Protein AF-A0A945LK61-F1 (afdb_monomer)

Nearest PDB structures (foldseek):
  3imi-assembly2_C  TM=9.628E-01  e=2.644E-05  Bacillus anthracis str. 'Ames Ancestor'
  3ksv-assembly1_A-2  TM=9.279E-01  e=3.234E-05  Leishmania major
  5waa-assembly1_B  TM=8.871E-01  e=3.957E-05  Homo sapiens
  4egu-assembly1_B  TM=8.452E-01  e=3.459E-05  Clostridioides difficile 630
  3omf-assembly1_A  TM=7.750E-01  e=1.240E-04  Entamoeba histolytica HM-1:IMSS

Structure (mmCIF, N/CA/C/O backbone):
data_AF-A0A945LK61-F1
#
_entry.id   AF-A0A945LK61-F1
#
loop_
_atom_site.group_PDB
_atom_site.id
_atom_site.type_symbol
_atom_site.label_atom_id
_atom_site.label_alt_id
_atom_site.label_comp_id
_atom_site.label_asym_id
_atom_site.label_entity_id
_atom_site.label_seq_id
_atom_site.pdbx_PDB_ins_code
_atom_site.Cartn_x
_atom_site.Cartn_y
_atom_site.Cartn_z
_atom_site.occupancy
_atom_site.B_iso_or_equiv
_atom_site.auth_seq_id
_atom_site.auth_comp_id
_atom_site.auth_asym_id
_atom_site.auth_atom_id
_atom_site.pdbx_PDB_model_num
ATOM 1 N N . MET A 1 1 ? -0.635 6.325 19.307 1.00 55.06 1 MET A N 1
ATOM 2 C CA . MET A 1 1 ? 0.311 7.337 18.782 1.00 55.06 1 MET A CA 1
ATOM 3 C C . MET A 1 1 ? 0.150 7.279 17.273 1.00 55.06 1 MET A C 1
ATOM 5 O O . MET A 1 1 ? 0.167 6.163 16.783 1.00 55.06 1 MET A O 1
ATOM 9 N N . SER A 1 2 ? -0.111 8.379 16.559 1.00 72.12 2 SER A N 1
ATOM 10 C CA . SER A 1 2 ? -0.313 8.292 15.103 1.00 72.12 2 SER A CA 1
ATOM 11 C C . SER A 1 2 ? 0.997 7.912 14.415 1.00 72.12 2 SER A C 1
ATOM 13 O O . SER A 1 2 ? 2.008 8.605 14.575 1.00 72.12 2 SER A O 1
ATOM 15 N N . SER A 1 3 ? 0.998 6.796 13.685 1.00 89.06 3 SER A N 1
ATOM 16 C CA . SER A 1 3 ? 2.155 6.388 12.889 1.00 89.06 3 SER A CA 1
ATOM 17 C C . SER A 1 3 ? 2.444 7.385 11.757 1.00 89.06 3 SER A C 1
ATOM 19 O O . SER A 1 3 ? 1.606 8.210 11.380 1.00 89.06 3 SER A O 1
ATOM 21 N N . ILE A 1 4 ? 3.650 7.308 11.184 1.00 94.25 4 ILE A N 1
ATOM 22 C CA . ILE A 1 4 ? 4.026 8.105 10.003 1.00 94.25 4 ILE A CA 1
ATOM 23 C C . ILE A 1 4 ? 3.057 7.833 8.841 1.00 94.25 4 ILE A C 1
ATOM 25 O O . ILE A 1 4 ? 2.682 8.763 8.129 1.00 94.25 4 ILE A O 1
ATOM 29 N N . PHE A 1 5 ? 2.590 6.592 8.686 1.00 94.75 5 PHE A N 1
ATOM 30 C CA . PHE A 1 5 ? 1.620 6.234 7.654 1.00 94.75 5 PHE A CA 1
ATOM 31 C C . PHE A 1 5 ? 0.254 6.882 7.885 1.00 94.75 5 PHE A C 1
ATOM 33 O O . PHE A 1 5 ? -0.309 7.421 6.936 1.00 94.75 5 PHE A O 1
ATOM 40 N N . SER A 1 6 ? -0.231 6.955 9.129 1.00 95.25 6 SER A N 1
ATOM 41 C CA . SER A 1 6 ? -1.464 7.691 9.448 1.00 95.25 6 SER A CA 1
ATOM 42 C C . SER A 1 6 ? -1.355 9.175 9.077 1.00 95.25 6 SER A C 1
ATOM 44 O O . SER A 1 6 ? -2.286 9.745 8.511 1.00 95.25 6 SER A O 1
ATOM 46 N N . LYS A 1 7 ? -0.187 9.796 9.293 1.00 96.31 7 LYS A N 1
ATOM 47 C CA . LYS A 1 7 ? 0.069 11.183 8.865 1.00 96.31 7 LYS A CA 1
ATOM 48 C C . LYS A 1 7 ? 0.079 11.345 7.342 1.00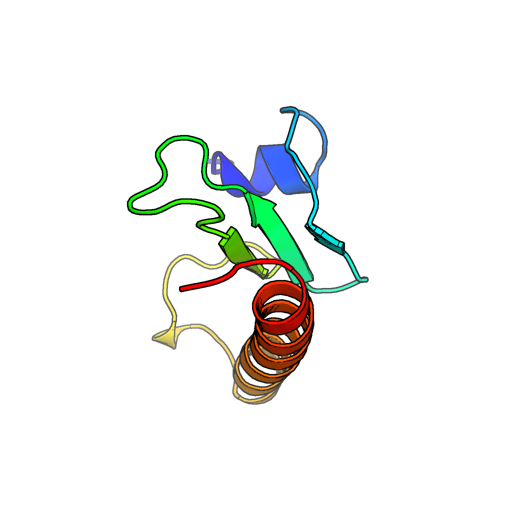 96.31 7 LYS A C 1
ATOM 50 O O . LYS A 1 7 ? -0.418 12.347 6.834 1.00 96.31 7 LYS A O 1
ATOM 55 N N . ILE A 1 8 ? 0.615 10.368 6.610 1.00 96.75 8 I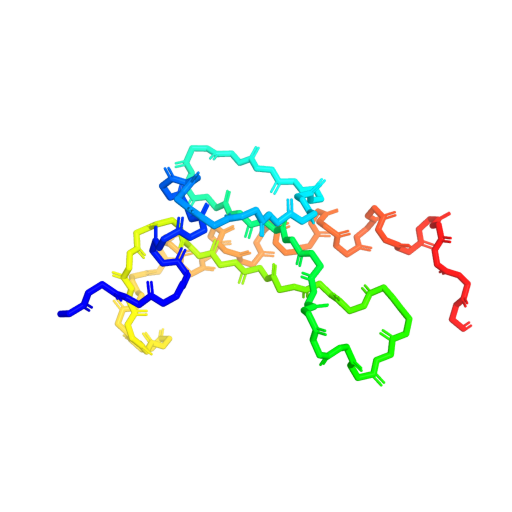LE A N 1
ATOM 56 C CA . ILE A 1 8 ? 0.580 10.347 5.138 1.00 96.75 8 ILE A CA 1
ATOM 57 C C . ILE A 1 8 ? -0.864 10.219 4.633 1.00 96.75 8 ILE A C 1
ATOM 59 O O . ILE A 1 8 ? -1.272 10.976 3.753 1.00 96.75 8 ILE A O 1
ATOM 63 N N . VAL A 1 9 ? -1.656 9.312 5.216 1.00 96.50 9 VAL A N 1
ATOM 64 C CA . VAL A 1 9 ? -3.081 9.127 4.881 1.00 96.50 9 VAL A CA 1
ATOM 65 C C . VAL A 1 9 ? -3.876 10.412 5.134 1.00 96.50 9 VAL A C 1
ATOM 67 O O . VAL A 1 9 ? -4.689 10.806 4.298 1.00 96.50 9 VAL A O 1
ATOM 70 N N . ASN A 1 10 ? -3.585 11.111 6.233 1.00 95.88 10 ASN A N 1
ATOM 71 C CA . ASN A 1 10 ? -4.213 12.386 6.586 1.00 95.88 10 ASN A CA 1
ATOM 72 C C . ASN A 1 10 ? -3.688 13.592 5.783 1.00 95.88 10 ASN A C 1
ATOM 74 O O . ASN A 1 10 ? -4.161 14.708 5.987 1.00 95.88 10 ASN A O 1
ATOM 78 N N . ASN A 1 11 ? -2.735 13.395 4.865 1.00 95.12 11 ASN A N 1
ATOM 79 C CA . ASN A 1 11 ? -2.052 14.458 4.117 1.00 95.12 11 ASN A CA 1
ATOM 80 C C . ASN A 1 11 ? -1.310 15.481 5.005 1.00 95.12 11 ASN A C 1
ATOM 82 O O . ASN A 1 11 ? -1.067 16.610 4.585 1.00 95.12 11 ASN A O 1
ATOM 86 N N . GLU A 1 12 ? -0.920 15.091 6.221 1.00 96.94 12 GLU A N 1
ATOM 87 C CA . GLU A 1 12 ? -0.082 15.905 7.114 1.00 96.94 12 GLU A CA 1
ATOM 88 C C . GLU A 1 12 ? 1.390 15.901 6.668 1.00 96.94 12 GLU A C 1
ATOM 90 O O . GLU A 1 12 ? 2.134 16.842 6.942 1.00 96.94 12 GLU A O 1
ATOM 95 N N . ILE A 1 13 ? 1.815 14.834 5.983 1.00 95.31 13 ILE A N 1
ATOM 96 C CA . ILE A 1 13 ? 3.153 14.675 5.403 1.00 95.31 13 ILE A CA 1
ATOM 97 C C . ILE A 1 13 ? 2.997 14.400 3.900 1.00 95.31 13 ILE A C 1
ATOM 99 O O . ILE A 1 13 ? 2.165 13.568 3.522 1.00 95.31 13 ILE A O 1
ATOM 103 N N . PRO A 1 14 ? 3.780 15.064 3.027 1.00 95.69 14 PRO A N 1
ATOM 104 C CA . PRO A 1 14 ? 3.714 14.823 1.592 1.00 95.69 14 PRO A CA 1
ATOM 105 C C . PRO A 1 14 ? 4.174 13.404 1.237 1.00 95.69 14 PRO A C 1
ATOM 107 O O . PRO A 1 14 ? 5.087 12.850 1.845 1.00 95.69 14 PRO A O 1
ATOM 110 N N . SER A 1 15 ? 3.565 12.834 0.202 1.00 96.69 15 SER A N 1
ATOM 111 C CA . SER A 1 15 ? 3.964 11.553 -0.382 1.00 96.69 15 SER A CA 1
ATOM 112 C C . SER A 1 15 ? 3.712 11.559 -1.888 1.00 96.69 15 SER A C 1
ATOM 114 O O . SER A 1 15 ? 2.811 12.242 -2.380 1.00 96.69 15 SER A O 1
ATOM 116 N N . PHE A 1 16 ? 4.503 10.787 -2.631 1.00 97.00 16 PHE A N 1
ATOM 117 C CA . PHE A 1 16 ? 4.274 10.570 -4.058 1.00 97.00 16 PHE A CA 1
ATOM 118 C C . PHE A 1 16 ? 3.280 9.426 -4.239 1.00 97.00 16 PHE A C 1
ATOM 120 O O . PHE A 1 16 ? 3.666 8.258 -4.324 1.00 97.00 16 PHE A O 1
ATOM 127 N N . LYS A 1 17 ? 1.990 9.767 -4.243 1.00 97.12 17 LYS A N 1
ATOM 128 C CA . LYS A 1 17 ? 0.900 8.800 -4.394 1.00 97.12 17 LYS A CA 1
ATOM 129 C C . LYS A 1 17 ? 0.885 8.217 -5.807 1.00 97.12 17 LYS A C 1
ATOM 131 O O . LYS A 1 17 ? 0.910 8.949 -6.792 1.00 97.12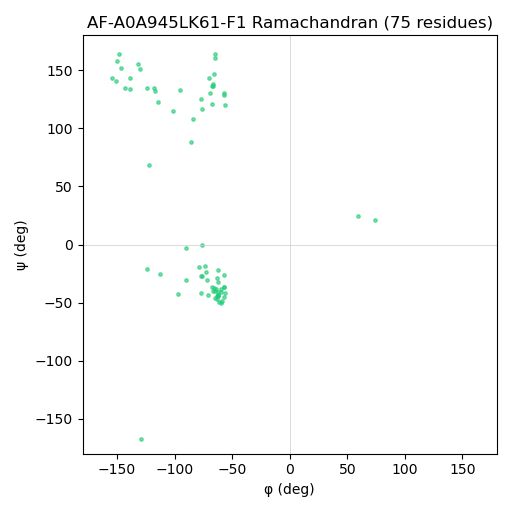 17 LYS A O 1
ATOM 136 N N . VAL A 1 18 ? 0.820 6.894 -5.879 1.00 96.38 18 VAL A N 1
ATOM 137 C CA . VAL A 1 18 ? 0.733 6.104 -7.116 1.00 96.38 18 VAL A CA 1
ATOM 138 C C . VAL A 1 18 ? -0.718 5.746 -7.413 1.00 96.38 18 VAL A C 1
ATOM 140 O O . VAL A 1 18 ? -1.164 5.828 -8.554 1.00 96.38 18 VAL A O 1
ATOM 143 N N . LEU A 1 19 ? -1.456 5.354 -6.376 1.00 98.00 19 LEU A N 1
ATOM 144 C CA . LEU A 1 19 ? -2.871 5.021 -6.455 1.00 98.00 19 LEU A CA 1
ATOM 145 C C . LEU A 1 19 ? -3.507 5.232 -5.083 1.00 98.00 19 LEU A C 1
ATOM 147 O O . LEU A 1 19 ? -2.897 4.932 -4.060 1.00 98.00 19 LEU A O 1
ATOM 151 N N . GLU A 1 20 ? -4.741 5.713 -5.052 1.00 98.00 20 GLU A N 1
ATOM 152 C CA . GLU A 1 20 ? -5.498 5.912 -3.821 1.00 98.00 20 GLU A CA 1
ATOM 153 C C . GLU A 1 20 ? -6.966 5.566 -4.071 1.00 98.00 20 GLU A C 1
ATOM 155 O O . GLU A 1 20 ? -7.531 5.972 -5.088 1.00 98.00 20 GLU A O 1
ATOM 160 N N . ASP A 1 21 ? -7.578 4.823 -3.151 1.00 97.38 21 ASP A N 1
ATOM 161 C CA . ASP A 1 21 ? -9.029 4.645 -3.099 1.00 97.38 21 ASP A CA 1
ATOM 162 C C . ASP A 1 21 ? -9.566 4.946 -1.688 1.00 97.38 21 ASP A C 1
ATOM 164 O O . ASP A 1 21 ? -8.888 5.572 -0.870 1.00 97.38 21 ASP A O 1
ATOM 168 N N . GLU A 1 22 ? -10.815 4.580 -1.403 1.00 96.94 22 GLU A N 1
ATOM 169 C CA . GLU A 1 22 ? -11.441 4.815 -0.097 1.00 96.94 22 GLU A CA 1
ATOM 170 C C . GLU A 1 22 ? -10.732 4.076 1.053 1.00 96.94 22 GLU A C 1
ATOM 172 O O . GLU A 1 22 ? -10.663 4.598 2.165 1.00 96.94 22 GLU A O 1
ATOM 177 N N . ASN A 1 23 ? -10.159 2.898 0.789 1.00 96.88 23 ASN A N 1
ATOM 178 C CA . ASN A 1 23 ? -9.653 1.974 1.806 1.00 96.88 23 ASN A CA 1
ATOM 179 C C . ASN A 1 23 ? -8.130 1.806 1.792 1.00 96.88 23 ASN A C 1
ATOM 181 O O . ASN A 1 23 ? -7.554 1.471 2.829 1.00 96.88 23 ASN A O 1
ATOM 185 N N . TYR A 1 24 ? -7.475 2.026 0.655 1.00 98.00 24 TYR A N 1
ATOM 186 C CA . TYR A 1 24 ? -6.064 1.721 0.434 1.00 98.00 24 TYR A CA 1
ATOM 187 C C . TYR A 1 24 ? -5.322 2.893 -0.201 1.00 98.00 24 TYR A C 1
ATOM 189 O O . TYR A 1 24 ? -5.888 3.750 -0.888 1.00 98.00 24 TYR A O 1
ATOM 197 N N . LEU A 1 25 ? -4.016 2.917 0.036 1.00 98.31 25 LEU A N 1
ATOM 198 C CA . LEU A 1 25 ? -3.109 3.910 -0.513 1.00 98.31 25 LEU A CA 1
ATOM 199 C C . LEU A 1 25 ? -1.813 3.227 -0.955 1.00 98.31 25 LEU A C 1
ATOM 201 O O . LEU A 1 25 ? -1.236 2.438 -0.210 1.00 98.31 25 LEU A O 1
ATOM 205 N N . ALA A 1 26 ? -1.351 3.560 -2.157 1.00 98.50 26 ALA A N 1
ATOM 206 C CA . ALA A 1 26 ? -0.033 3.208 -2.661 1.00 98.50 26 ALA A CA 1
ATOM 207 C C . ALA A 1 26 ? 0.783 4.469 -2.931 1.00 98.50 26 ALA A C 1
ATOM 209 O O . ALA A 1 26 ? 0.299 5.399 -3.581 1.00 98.50 26 ALA A O 1
ATOM 210 N N . PHE A 1 27 ? 2.025 4.495 -2.464 1.00 98.19 27 PHE A N 1
ATOM 211 C CA . PHE A 1 27 ? 2.935 5.626 -2.634 1.00 98.19 27 PHE A CA 1
ATOM 212 C C . PHE A 1 27 ? 4.391 5.156 -2.682 1.00 98.19 27 PHE A C 1
ATOM 214 O O . PHE A 1 27 ? 4.714 4.060 -2.223 1.00 98.19 27 PHE A O 1
ATOM 221 N N . LEU A 1 28 ? 5.270 5.971 -3.268 1.00 97.25 28 LEU A N 1
ATOM 222 C CA . LEU A 1 28 ? 6.696 5.649 -3.344 1.00 97.25 28 LEU A CA 1
ATOM 223 C C . LEU A 1 28 ? 7.340 5.644 -1.958 1.00 97.25 28 LEU A C 1
ATOM 225 O O . LEU A 1 28 ? 7.095 6.540 -1.146 1.00 97.25 28 LEU A O 1
ATOM 229 N N . ASP A 1 29 ? 8.202 4.659 -1.728 1.00 97.19 29 ASP A N 1
ATOM 230 C CA . ASP A 1 29 ? 9.033 4.605 -0.533 1.00 97.19 29 ASP A CA 1
ATOM 231 C C . ASP A 1 29 ? 10.055 5.757 -0.544 1.00 97.19 29 ASP A C 1
ATOM 233 O O . ASP A 1 29 ? 10.683 6.044 -1.567 1.00 97.19 29 ASP A O 1
ATOM 237 N N . ALA A 1 30 ? 10.232 6.412 0.604 1.00 95.44 30 ALA A N 1
ATOM 238 C CA . ALA A 1 30 ? 11.250 7.443 0.791 1.00 95.44 30 ALA A CA 1
ATOM 239 C C . ALA A 1 30 ? 12.672 6.855 0.864 1.00 95.44 30 ALA A C 1
ATOM 241 O O . ALA A 1 30 ? 13.638 7.555 0.555 1.00 95.44 30 ALA A O 1
ATOM 242 N N . PHE A 1 31 ? 12.801 5.578 1.240 1.00 95.81 31 PHE A N 1
ATOM 243 C CA . PHE A 1 31 ? 14.057 4.829 1.307 1.00 95.81 31 PHE A CA 1
ATOM 244 C C . PHE A 1 31 ? 13.976 3.580 0.408 1.00 95.81 31 PHE A C 1
ATOM 246 O O . PHE A 1 31 ? 13.918 2.450 0.898 1.00 95.81 31 PHE A O 1
ATOM 253 N N . PRO A 1 32 ? 13.932 3.757 -0.925 1.00 95.50 32 PRO A N 1
ATOM 254 C CA . PRO A 1 32 ? 13.668 2.666 -1.853 1.00 95.50 32 PRO A CA 1
ATOM 255 C C . PRO A 1 32 ? 14.810 1.639 -1.890 1.00 95.50 32 PRO A C 1
ATOM 257 O O . PRO A 1 32 ? 15.980 2.004 -1.986 1.00 95.50 32 PRO A O 1
ATOM 260 N N . LEU A 1 33 ? 14.466 0.344 -1.897 1.00 94.94 33 LEU A N 1
ATOM 261 C CA . LEU A 1 33 ? 15.432 -0.743 -2.133 1.00 94.94 33 LEU A CA 1
ATOM 262 C C . LEU A 1 33 ? 15.799 -0.894 -3.616 1.00 94.94 33 LEU A C 1
ATOM 264 O O . LEU A 1 33 ? 16.876 -1.380 -3.947 1.00 94.94 33 LEU A O 1
ATOM 268 N N . SER A 1 34 ? 14.891 -0.497 -4.508 1.00 93.44 34 SER A N 1
ATOM 269 C CA . SER A 1 34 ? 15.082 -0.493 -5.957 1.00 93.44 34 SER A CA 1
ATOM 270 C C . SER A 1 34 ? 14.284 0.648 -6.585 1.00 93.44 34 SER A C 1
ATOM 272 O O . SER A 1 34 ? 13.386 1.217 -5.955 1.00 93.44 34 SER A O 1
ATOM 274 N N . TYR A 1 35 ? 14.605 0.986 -7.832 1.00 93.44 35 TYR A N 1
ATOM 275 C CA . TYR A 1 35 ? 13.884 2.013 -8.571 1.00 93.44 35 TYR A CA 1
ATOM 276 C C . TYR A 1 35 ? 12.388 1.680 -8.647 1.00 93.44 35 TYR A C 1
ATOM 278 O O . TYR A 1 35 ? 11.994 0.578 -9.019 1.00 93.44 35 TYR A O 1
ATOM 286 N N . GLY A 1 36 ? 11.562 2.654 -8.263 1.00 93.25 36 GLY A N 1
ATOM 287 C CA . GLY A 1 36 ? 10.114 2.502 -8.219 1.00 93.25 36 GLY A CA 1
ATOM 288 C C . GLY A 1 36 ? 9.589 1.656 -7.059 1.00 93.25 36 GLY A C 1
ATOM 289 O O . GLY A 1 36 ? 8.469 1.181 -7.154 1.00 93.25 36 GLY A O 1
ATOM 290 N N . HIS A 1 37 ? 10.332 1.457 -5.964 1.00 96.50 37 HIS A N 1
ATOM 291 C CA . HIS A 1 37 ? 9.798 0.790 -4.769 1.00 96.50 37 HIS A CA 1
ATOM 292 C C . HIS A 1 37 ? 8.539 1.509 -4.240 1.00 96.50 37 HIS A C 1
ATOM 294 O O . HIS A 1 37 ? 8.586 2.689 -3.886 1.00 96.50 37 HIS A O 1
ATOM 300 N N . VAL A 1 38 ? 7.415 0.790 -4.195 1.00 97.38 38 VAL A N 1
ATOM 301 C CA . VAL A 1 38 ? 6.108 1.295 -3.754 1.00 97.38 38 VAL A CA 1
ATOM 302 C C . VAL A 1 38 ? 5.645 0.537 -2.521 1.00 97.38 38 VAL A C 1
ATOM 304 O O . VAL A 1 38 ? 5.668 -0.693 -2.494 1.00 97.38 38 VAL A O 1
ATOM 307 N N . LEU A 1 39 ? 5.155 1.283 -1.534 1.00 97.69 39 LEU A N 1
ATOM 308 C CA . LEU A 1 39 ? 4.469 0.751 -0.366 1.00 97.69 39 LEU A CA 1
ATOM 309 C C . LEU A 1 39 ? 2.962 0.795 -0.604 1.00 97.69 39 LEU A C 1
ATOM 311 O O . LEU A 1 39 ? 2.428 1.817 -1.036 1.00 97.69 39 LEU A O 1
ATOM 315 N N . VAL A 1 40 ? 2.281 -0.309 -0.299 1.00 97.88 40 VAL A N 1
ATOM 316 C CA . VAL A 1 40 ? 0.820 -0.419 -0.347 1.00 97.88 40 VAL A CA 1
ATOM 317 C C . VAL A 1 40 ? 0.305 -0.645 1.066 1.00 97.88 40 VAL A C 1
ATOM 319 O O . VAL A 1 40 ? 0.698 -1.612 1.717 1.00 97.88 40 VAL A O 1
ATOM 322 N N . ILE A 1 41 ? -0.574 0.240 1.534 1.00 96.69 41 ILE A N 1
ATOM 323 C CA . ILE A 1 41 ? -1.076 0.230 2.910 1.00 96.69 41 ILE A CA 1
ATOM 324 C C . ILE A 1 41 ? -2.609 0.310 2.958 1.00 96.69 41 ILE A C 1
ATOM 326 O O . ILE A 1 41 ? -3.225 0.930 2.082 1.00 96.69 41 ILE A O 1
ATOM 330 N N . PRO A 1 42 ? -3.250 -0.254 3.997 1.00 96.31 42 PRO A N 1
ATOM 331 C CA . PRO A 1 42 ? -4.603 0.134 4.368 1.00 96.31 42 PRO A CA 1
ATOM 332 C C . PRO A 1 42 ? -4.604 1.548 4.969 1.00 96.31 42 PRO A C 1
ATOM 334 O O . PRO A 1 42 ? -3.702 1.926 5.714 1.00 96.31 42 PRO A O 1
ATOM 337 N N . LYS A 1 43 ? -5.647 2.330 4.682 1.00 95.81 43 LYS A N 1
ATOM 338 C CA . LYS A 1 43 ? -5.871 3.645 5.305 1.00 95.81 43 LYS A CA 1
ATOM 339 C C . LYS A 1 43 ? -6.290 3.533 6.764 1.00 95.81 43 LYS A C 1
ATOM 341 O O . LYS A 1 43 ? -5.999 4.415 7.566 1.00 95.81 43 LYS A O 1
ATOM 346 N N . LYS A 1 44 ? -6.989 2.449 7.109 1.00 93.56 44 LYS A N 1
ATOM 347 C CA . LYS A 1 44 ? -7.279 2.119 8.501 1.00 93.56 44 LYS A CA 1
ATOM 348 C C . LYS A 1 44 ? -6.014 1.555 9.141 1.00 93.56 44 LYS A C 1
ATOM 350 O O . LYS A 1 44 ? -5.548 0.494 8.736 1.00 93.56 44 LYS A O 1
ATOM 355 N N . GLU A 1 45 ? -5.509 2.263 10.145 1.00 91.94 45 GLU A N 1
ATOM 356 C CA . GLU A 1 45 ? -4.322 1.869 10.902 1.00 91.94 45 GLU A CA 1
ATOM 357 C C . GLU A 1 45 ? -4.497 0.474 11.525 1.00 91.94 45 GLU A C 1
ATOM 359 O O . GLU A 1 45 ? -5.522 0.161 12.140 1.00 91.94 45 GLU A O 1
ATOM 364 N N . THR A 1 46 ? -3.493 -0.371 11.307 1.00 91.56 46 THR A N 1
ATOM 365 C CA . THR A 1 46 ? -3.352 -1.725 11.844 1.00 91.56 46 THR A CA 1
ATOM 366 C C . THR A 1 46 ? -1.861 -2.019 11.954 1.00 91.56 46 THR A C 1
ATOM 368 O O . THR A 1 46 ? -1.091 -1.614 11.081 1.00 91.56 46 THR A O 1
ATOM 371 N N . ASP A 1 47 ? -1.452 -2.688 13.026 1.00 88.06 47 ASP A N 1
ATOM 372 C CA . ASP A 1 47 ? -0.032 -2.899 13.314 1.00 88.06 47 ASP A CA 1
ATOM 373 C C . ASP A 1 47 ? 0.498 -4.188 12.685 1.00 88.06 47 ASP A C 1
ATOM 375 O O . ASP A 1 47 ? 1.673 -4.269 12.319 1.00 88.06 47 ASP A O 1
ATOM 379 N N . TYR A 1 48 ? -0.357 -5.205 12.546 1.00 90.38 48 TYR A N 1
ATOM 380 C CA . TYR A 1 48 ? 0.084 -6.525 12.135 1.00 90.38 48 TYR A CA 1
ATOM 381 C C . TYR A 1 48 ? -0.865 -7.186 11.145 1.00 90.38 48 TYR A C 1
ATOM 383 O O . TYR A 1 48 ? -2.085 -7.087 11.237 1.00 90.38 48 TYR A O 1
ATOM 391 N N . ILE A 1 49 ? -0.292 -7.919 10.189 1.00 91.06 49 ILE A N 1
ATOM 392 C CA . ILE A 1 49 ? -1.060 -8.580 9.126 1.00 91.06 49 ILE A CA 1
ATOM 393 C C . ILE A 1 49 ? -2.041 -9.629 9.675 1.00 91.06 49 ILE A C 1
ATOM 395 O O . ILE A 1 49 ? -3.026 -9.941 9.016 1.00 91.06 49 ILE A O 1
ATOM 399 N N . PHE A 1 50 ? -1.796 -10.149 10.884 1.00 93.06 50 PHE A N 1
ATOM 400 C CA . PHE A 1 50 ? -2.675 -11.115 11.555 1.00 93.06 50 PHE A CA 1
ATOM 401 C C . PHE A 1 50 ? -3.957 -10.475 12.099 1.00 93.06 50 PHE A C 1
ATOM 403 O O . PHE A 1 50 ? -4.930 -11.185 12.336 1.00 93.06 50 PHE A O 1
ATOM 410 N N . ASP A 1 51 ? -3.972 -9.150 12.250 1.00 92.81 51 ASP A N 1
ATOM 411 C CA . ASP A 1 51 ? -5.121 -8.396 12.758 1.00 92.81 51 ASP A CA 1
ATOM 412 C C . ASP A 1 51 ? -6.068 -7.944 11.633 1.00 92.81 51 ASP A C 1
ATOM 414 O O . ASP A 1 51 ? -7.119 -7.345 11.884 1.00 92.81 51 ASP A O 1
ATOM 418 N N . LEU A 1 52 ? -5.709 -8.223 10.376 1.00 93.50 52 LEU A N 1
ATOM 419 C CA . LEU A 1 52 ? -6.581 -8.003 9.233 1.00 93.50 52 LEU A CA 1
ATOM 420 C C . LEU A 1 52 ? -7.634 -9.109 9.159 1.00 93.50 52 LEU A C 1
ATOM 422 O O . LEU A 1 52 ? -7.313 -10.292 9.062 1.00 93.50 52 LEU A O 1
ATOM 426 N N . ASP A 1 53 ? -8.906 -8.717 9.122 1.00 94.06 53 ASP A N 1
ATOM 427 C CA . ASP A 1 53 ? -9.966 -9.633 8.711 1.00 94.06 53 ASP A CA 1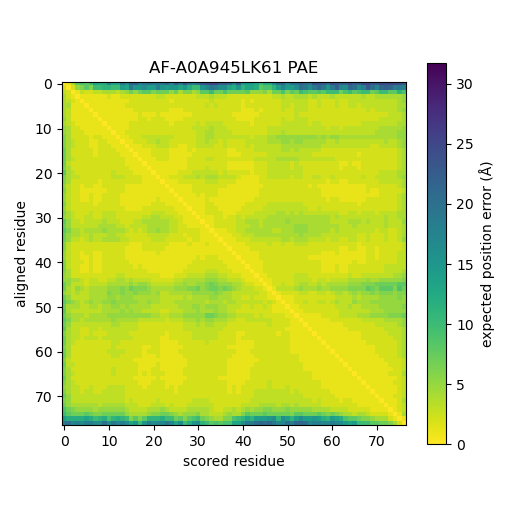
ATOM 428 C C . ASP A 1 53 ? -9.798 -10.046 7.240 1.00 94.06 53 ASP A C 1
ATOM 430 O O . ASP A 1 53 ? -9.117 -9.386 6.445 1.00 94.06 53 ASP A O 1
ATOM 434 N N . SER A 1 54 ? -10.433 -11.162 6.878 1.00 95.50 54 SER A N 1
ATOM 435 C CA . SER A 1 54 ? -10.277 -11.781 5.562 1.00 95.50 54 SER A CA 1
ATOM 436 C C . SER A 1 54 ? -10.630 -10.841 4.408 1.00 95.50 54 SER A C 1
ATOM 438 O O . SER A 1 54 ? -9.935 -10.853 3.392 1.00 95.50 54 SER A O 1
ATOM 440 N N . ASP A 1 55 ? -11.646 -9.992 4.563 1.00 95.69 55 ASP A N 1
ATOM 441 C CA . ASP A 1 55 ? -12.087 -9.091 3.497 1.00 95.69 55 ASP A CA 1
ATOM 442 C C . ASP A 1 55 ? -11.070 -7.971 3.266 1.00 95.69 55 ASP A C 1
ATOM 444 O O . ASP A 1 55 ? -10.704 -7.684 2.120 1.00 95.69 55 ASP A O 1
ATOM 448 N N . LYS A 1 56 ? -10.541 -7.375 4.343 1.00 94.81 56 LYS A N 1
ATOM 449 C CA . LYS A 1 56 ? -9.471 -6.369 4.235 1.00 94.81 56 LYS A CA 1
ATOM 450 C C . LYS A 1 56 ? -8.181 -6.952 3.678 1.00 94.81 56 LYS A C 1
ATOM 452 O O . LYS A 1 56 ? -7.526 -6.307 2.861 1.00 94.81 56 LYS A O 1
ATOM 457 N N . TYR A 1 57 ? -7.818 -8.165 4.088 1.00 96.12 57 TYR A N 1
ATOM 458 C CA . TYR A 1 57 ? -6.642 -8.849 3.555 1.00 96.12 57 TYR A CA 1
ATOM 459 C C . TYR A 1 57 ? -6.764 -9.052 2.039 1.00 96.12 57 TYR A C 1
ATOM 461 O O . TYR A 1 57 ? -5.869 -8.669 1.281 1.00 96.12 57 TYR A O 1
ATOM 469 N N . LEU A 1 58 ? -7.895 -9.593 1.575 1.00 97.50 58 LEU A N 1
ATOM 470 C CA . LEU A 1 58 ? -8.150 -9.797 0.148 1.00 97.50 58 LEU A CA 1
ATOM 471 C C . LEU A 1 58 ? -8.180 -8.473 -0.624 1.00 97.50 58 LEU A C 1
ATOM 473 O O . LEU A 1 58 ? -7.620 -8.383 -1.721 1.00 97.50 58 LEU A O 1
ATOM 477 N N . GLY A 1 59 ? -8.795 -7.437 -0.052 1.00 97.69 59 GLY A N 1
ATOM 478 C CA . GLY A 1 59 ? -8.836 -6.107 -0.652 1.00 97.69 59 GLY A CA 1
ATOM 479 C C . GLY A 1 59 ? -7.447 -5.485 -0.806 1.00 97.69 59 GLY A C 1
ATOM 480 O O . GLY A 1 59 ? -7.135 -4.985 -1.889 1.00 97.69 59 GLY A O 1
ATOM 481 N N . LEU A 1 60 ? -6.590 -5.602 0.215 1.00 97.56 60 LEU A N 1
ATOM 482 C CA . LEU A 1 60 ? -5.207 -5.127 0.174 1.00 97.56 60 LEU A CA 1
ATOM 483 C C . LEU A 1 60 ? -4.429 -5.797 -0.966 1.00 97.56 60 LEU A C 1
ATOM 485 O O . LEU A 1 60 ? -3.816 -5.111 -1.780 1.00 97.56 60 LEU A O 1
ATOM 489 N N . TRP A 1 61 ? -4.504 -7.125 -1.090 1.00 97.88 61 TRP A N 1
ATOM 490 C CA . TRP A 1 61 ? -3.807 -7.853 -2.157 1.00 97.88 61 TRP A CA 1
ATOM 49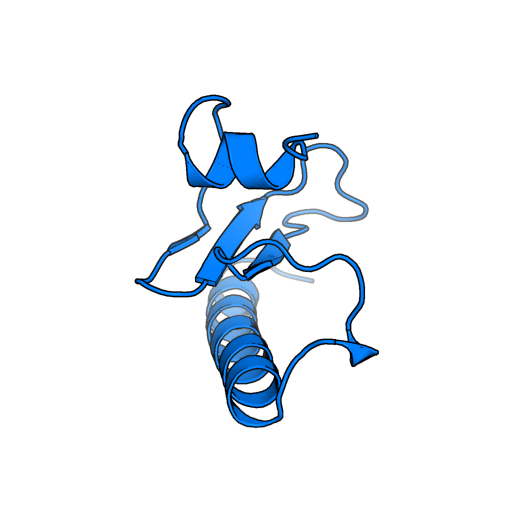1 C C . TRP A 1 61 ? -4.357 -7.564 -3.555 1.00 97.88 61 TRP A C 1
ATOM 493 O O . TRP A 1 61 ? -3.581 -7.453 -4.508 1.00 97.88 61 TRP A O 1
ATOM 503 N N . ASN A 1 62 ? -5.674 -7.395 -3.695 1.00 98.31 62 ASN A N 1
ATOM 504 C CA . ASN A 1 62 ? -6.281 -6.986 -4.961 1.00 98.31 62 ASN A CA 1
ATOM 505 C C . ASN A 1 62 ? -5.788 -5.594 -5.388 1.00 98.31 62 ASN A C 1
ATOM 507 O O . ASN A 1 62 ? -5.436 -5.377 -6.550 1.00 98.31 62 ASN A O 1
ATOM 511 N N . PHE A 1 63 ? -5.719 -4.656 -4.443 1.00 98.50 63 PHE A N 1
ATOM 512 C CA . PHE 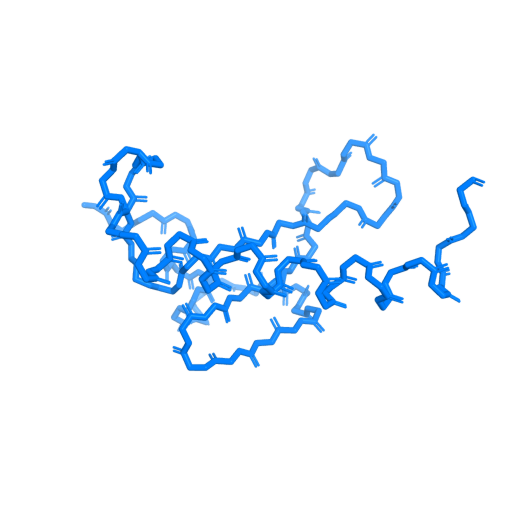A 1 63 ? -5.184 -3.322 -4.687 1.00 98.50 63 PHE A CA 1
ATOM 513 C C . PHE A 1 63 ? -3.696 -3.376 -5.065 1.00 98.50 63 PH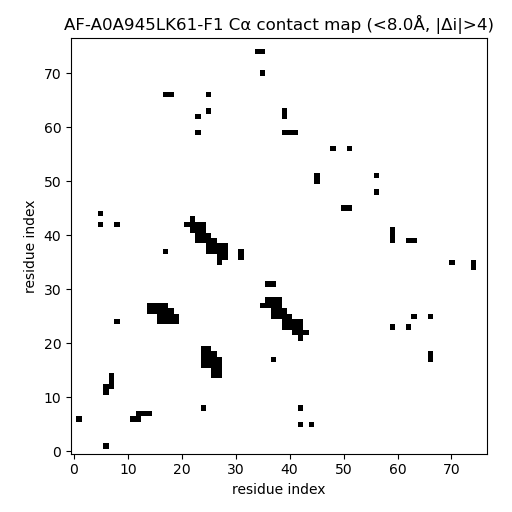E A C 1
ATOM 515 O O . PHE A 1 63 ? -3.312 -2.827 -6.101 1.00 98.50 63 PHE A O 1
ATOM 522 N N . SER A 1 64 ? -2.881 -4.136 -4.326 1.00 98.25 64 SER A N 1
ATOM 523 C CA . SER A 1 64 ? -1.465 -4.368 -4.645 1.00 98.25 64 SER A CA 1
ATOM 524 C C . SER A 1 64 ? -1.262 -4.939 -6.049 1.00 98.25 64 SER A C 1
ATOM 526 O O . SER A 1 64 ? -0.380 -4.484 -6.775 1.00 98.25 64 SER A O 1
ATOM 528 N N . GLN A 1 65 ? -2.099 -5.885 -6.489 1.00 98.31 65 GLN A N 1
ATOM 529 C CA . GLN A 1 65 ? -1.997 -6.445 -7.840 1.00 98.31 65 GLN A CA 1
ATOM 530 C C . GLN A 1 65 ? -2.257 -5.389 -8.928 1.00 98.31 65 GLN A C 1
ATOM 532 O O . GLN A 1 65 ? -1.590 -5.398 -9.967 1.00 98.31 65 GLN A O 1
ATOM 537 N N . LYS A 1 66 ? -3.211 -4.471 -8.717 1.00 98.25 66 LYS A N 1
ATOM 538 C CA . LYS A 1 66 ? -3.471 -3.366 -9.658 1.00 98.25 66 LYS A CA 1
ATOM 539 C C . LYS A 1 66 ? -2.258 -2.445 -9.773 1.00 98.25 66 LYS A C 1
ATOM 541 O O . LYS A 1 66 ? -1.873 -2.098 -10.888 1.00 98.25 66 LYS A O 1
ATOM 546 N N . VAL A 1 67 ? -1.651 -2.100 -8.637 1.00 98.06 67 VAL A N 1
ATOM 547 C CA . VAL A 1 67 ? -0.436 -1.276 -8.570 1.00 98.06 67 VAL A CA 1
ATOM 548 C C . VAL A 1 67 ? 0.717 -1.971 -9.297 1.00 98.06 67 VAL A C 1
ATOM 550 O O . VAL A 1 67 ? 1.304 -1.379 -10.199 1.00 98.06 67 VAL A O 1
ATOM 553 N N . ALA A 1 68 ? 0.966 -3.251 -9.011 1.00 97.06 68 ALA A N 1
ATOM 554 C CA . ALA A 1 68 ? 2.020 -4.029 -9.663 1.00 97.06 68 ALA A CA 1
ATOM 555 C C . ALA A 1 68 ? 1.858 -4.074 -11.194 1.00 97.06 68 ALA A C 1
ATOM 557 O O . ALA A 1 68 ? 2.808 -3.810 -11.923 1.00 97.06 68 ALA A O 1
ATOM 558 N N . LYS A 1 69 ? 0.637 -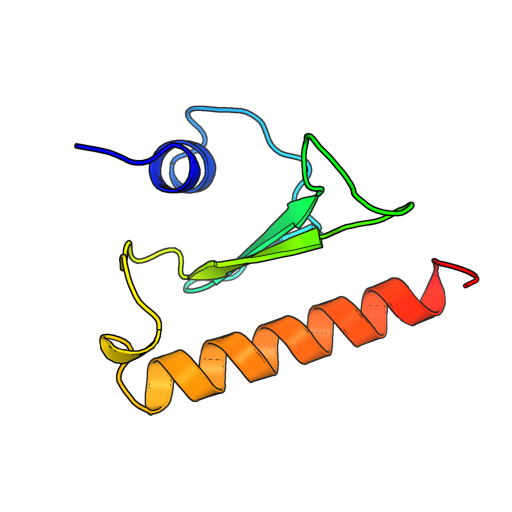4.313 -11.697 1.00 96.81 69 LYS A N 1
ATOM 559 C CA . LYS A 1 69 ? 0.336 -4.295 -13.143 1.00 96.81 69 LYS A CA 1
ATOM 560 C C . LYS A 1 69 ? 0.548 -2.926 -13.795 1.00 96.81 69 LYS A C 1
ATOM 562 O O . LYS A 1 69 ? 0.776 -2.862 -15.000 1.00 96.81 69 LYS A O 1
ATOM 567 N N . ALA A 1 70 ? 0.386 -1.833 -13.051 1.00 96.19 70 ALA A N 1
ATOM 568 C CA . ALA A 1 70 ? 0.662 -0.492 -13.558 1.00 96.19 70 ALA A CA 1
ATOM 569 C C . ALA A 1 70 ? 2.171 -0.222 -13.593 1.00 96.19 70 ALA A C 1
ATOM 571 O O . ALA A 1 70 ? 2.670 0.301 -14.587 1.00 96.19 70 ALA A O 1
ATOM 572 N N . MET A 1 71 ? 2.885 -0.635 -12.545 1.00 95.12 71 MET A N 1
ATOM 573 C CA . MET A 1 71 ? 4.338 -0.511 -12.441 1.00 95.12 71 MET A CA 1
ATOM 574 C C . MET A 1 71 ? 5.071 -1.308 -13.525 1.00 95.12 71 MET A C 1
ATOM 576 O O . MET A 1 71 ? 5.952 -0.758 -14.173 1.00 95.12 71 MET A O 1
ATOM 580 N N . ASP A 1 72 ? 4.652 -2.547 -13.792 1.00 94.69 72 ASP A N 1
ATOM 581 C CA . ASP A 1 72 ? 5.233 -3.434 -14.817 1.00 94.69 72 ASP A CA 1
ATOM 582 C C . ASP A 1 72 ? 5.218 -2.825 -16.233 1.00 94.69 72 ASP A C 1
ATOM 584 O O . ASP A 1 72 ? 6.062 -3.117 -17.072 1.00 94.69 72 ASP A O 1
ATOM 588 N N . LYS A 1 73 ? 4.283 -1.908 -16.508 1.00 95.56 73 LYS A N 1
ATOM 589 C CA . LYS A 1 73 ? 4.196 -1.222 -17.808 1.00 95.56 73 LYS A CA 1
ATOM 590 C C . LYS A 1 73 ? 5.210 -0.095 -17.979 1.00 95.56 73 LYS A C 1
ATOM 592 O O . LYS A 1 73 ? 5.402 0.363 -19.103 1.00 95.56 73 LYS A O 1
ATOM 597 N N . VAL A 1 74 ? 5.762 0.422 -16.882 1.00 93.94 74 VAL A N 1
ATOM 598 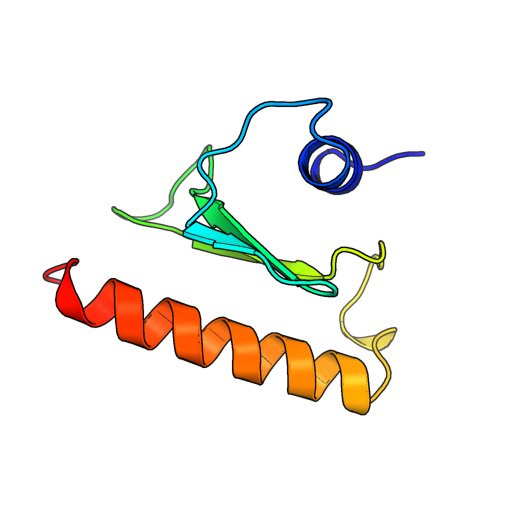C CA . VAL A 1 74 ? 6.572 1.653 -16.880 1.00 93.94 74 VAL A CA 1
ATOM 599 C C . VAL A 1 74 ? 7.965 1.454 -16.292 1.00 93.94 74 VAL A C 1
ATOM 601 O O . VAL A 1 74 ? 8.861 2.239 -16.593 1.00 93.94 74 VAL A O 1
ATOM 604 N N . ILE A 1 75 ? 8.164 0.413 -15.484 1.00 91.19 75 ILE A N 1
ATOM 605 C CA . ILE A 1 75 ? 9.457 0.034 -14.923 1.00 91.19 75 ILE A CA 1
ATOM 606 C C . ILE A 1 75 ? 9.990 -1.141 -15.733 1.00 91.19 75 ILE A C 1
ATOM 608 O O . ILE A 1 75 ? 9.422 -2.227 -15.716 1.00 91.19 75 ILE A O 1
ATOM 612 N N . VAL A 1 76 ? 11.099 -0.912 -16.432 1.00 83.44 76 VAL A N 1
ATOM 613 C CA . VAL A 1 76 ? 11.863 -1.987 -17.065 1.00 83.44 76 VAL A CA 1
ATOM 614 C C . VAL A 1 76 ? 12.793 -2.562 -16.000 1.00 83.44 76 VAL A C 1
ATOM 616 O O . VAL A 1 76 ? 13.728 -1.882 -15.575 1.00 83.44 76 VAL A O 1
ATOM 619 N N . CYS A 1 77 ? 12.480 -3.769 -15.535 1.00 68.00 77 CYS A N 1
ATOM 620 C CA . CYS A 1 77 ? 13.276 -4.529 -14.571 1.00 68.00 77 CYS A CA 1
ATOM 621 C C . CYS A 1 77 ? 14.337 -5.387 -15.268 1.00 68.00 77 CYS A C 1
ATOM 623 O O . CYS A 1 77 ? 14.033 -5.933 -16.354 1.00 68.00 77 CYS A O 1
#

Mean predicted aligned error: 3.09 Å

Secondary structure (DSSP, 8-state):
---HHHHHHTTSS---EEEE-SSEEEEE-SS-SSTT-EEEEESS--S-GGGS-HHHHHHHHHHHHHHHHHHTTT---

Foldseek 3Di:
DQDPLLCCLVVVDDFAWPDDDPFKTKTADPDDPDPRHIDIDTNPDDDDPVPDDPVSNVVSVVVVVVSVVVCPVPDDD

Radius of gyration: 12.76 Å; Cα contacts (8 Å, |Δi|>4): 74; chains: 1; bounding box: 28×28×37 Å

pLDDT: mean 94.35, std 6.62, range [55.06, 98.5]

Solvent-accessible surface area (backbone atoms only — not comparable to full-atom values): 4906 Å² total; per-residue (Å²): 130,86,49,75,65,53,34,42,73,70,63,76,39,91,75,57,70,78,47,75,62,98,56,39,41,28,27,54,47,94,79,52,92,50,94,83,35,65,46,73,44,64,61,67,87,75,95,50,82,85,76,49,53,72,67,59,48,53,50,51,53,55,51,46,51,55,53,50,62,54,44,63,75,75,52,91,128

Sequence (77 aa):
MSSIFSKIVNNEIPSFKVLEDENYLAFLDAFPLSYGHVLVIPKKETDYIFDLDSDKYLGLWNFSQKVAKAMDKVIVC